Protein AF-A0A964Q675-F1 (afdb_monomer)

pLDDT: mean 93.09, std 6.03, range [57.66, 97.75]

Structure (mmCIF, N/CA/C/O backbone):
data_AF-A0A964Q675-F1
#
_entry.id   AF-A0A964Q675-F1
#
loop_
_atom_site.group_PDB
_atom_site.id
_atom_site.type_symbol
_atom_site.label_atom_id
_atom_site.label_alt_id
_atom_site.label_comp_id
_atom_site.label_asym_id
_atom_site.label_entity_id
_atom_site.label_seq_id
_atom_site.pdbx_PDB_ins_code
_atom_site.Cartn_x
_atom_site.Cartn_y
_atom_site.Cartn_z
_atom_site.occupancy
_atom_site.B_iso_or_equiv
_atom_site.auth_seq_id
_atom_site.auth_comp_id
_atom_site.auth_asym_id
_atom_site.auth_atom_id
_atom_site.pdbx_PDB_model_num
ATOM 1 N N . MET A 1 1 ? 25.258 -16.363 -31.875 1.00 57.66 1 MET A N 1
ATOM 2 C CA . MET A 1 1 ? 25.407 -14.915 -31.607 1.00 57.66 1 MET A CA 1
ATOM 3 C C . MET A 1 1 ? 25.408 -14.718 -30.101 1.00 57.66 1 MET A C 1
ATOM 5 O O . MET A 1 1 ? 24.343 -14.729 -29.494 1.00 57.66 1 MET A O 1
ATOM 9 N N . ASP A 1 2 ? 26.585 -14.608 -29.489 1.00 83.56 2 ASP A N 1
ATOM 10 C CA . ASP A 1 2 ? 26.681 -14.409 -28.043 1.00 83.56 2 ASP A CA 1
ATOM 11 C C . ASP A 1 2 ? 26.375 -12.960 -27.669 1.00 83.56 2 ASP A C 1
ATOM 13 O O . ASP A 1 2 ? 27.016 -12.016 -28.128 1.00 83.56 2 ASP A O 1
ATOM 17 N N . ILE A 1 3 ? 25.376 -12.776 -26.807 1.00 87.69 3 ILE A N 1
ATOM 18 C CA . ILE A 1 3 ? 25.008 -11.455 -26.298 1.00 87.69 3 ILE A CA 1
ATOM 19 C C . ILE A 1 3 ? 26.109 -10.979 -25.346 1.00 87.69 3 ILE A C 1
ATOM 21 O O . ILE A 1 3 ? 26.378 -11.601 -24.315 1.00 87.69 3 ILE A O 1
ATOM 25 N N . SER A 1 4 ? 26.720 -9.834 -25.652 1.00 96.06 4 SER A N 1
ATOM 26 C CA . SER A 1 4 ? 27.758 -9.245 -24.799 1.00 96.06 4 SER A CA 1
ATOM 27 C C . SER A 1 4 ? 27.223 -8.873 -23.405 1.00 96.06 4 SER A C 1
ATOM 29 O O . SER A 1 4 ? 26.048 -8.536 -23.225 1.00 96.06 4 SER A O 1
ATOM 31 N N . ARG A 1 5 ? 28.098 -8.850 -22.387 1.00 94.00 5 ARG A N 1
ATOM 32 C CA . ARG A 1 5 ? 27.733 -8.428 -21.014 1.00 94.00 5 ARG A CA 1
ATOM 33 C C . ARG A 1 5 ? 27.073 -7.043 -20.985 1.00 94.00 5 ARG A C 1
ATOM 35 O O . ARG A 1 5 ? 26.102 -6.839 -20.256 1.00 94.00 5 ARG A O 1
ATOM 42 N N . LYS A 1 6 ? 27.570 -6.107 -21.803 1.00 95.06 6 LYS A N 1
ATOM 43 C CA . LYS A 1 6 ? 27.016 -4.751 -21.936 1.00 95.06 6 LYS A CA 1
ATOM 44 C C . LYS A 1 6 ? 25.569 -4.796 -22.428 1.00 95.06 6 LYS A C 1
ATOM 46 O O . LYS A 1 6 ? 24.701 -4.172 -21.824 1.00 95.06 6 LYS A O 1
ATOM 51 N N . GLN A 1 7 ? 25.306 -5.579 -23.469 1.00 96.06 7 GLN A N 1
ATOM 52 C CA . GLN A 1 7 ? 23.975 -5.715 -24.053 1.00 96.06 7 GLN A CA 1
ATOM 53 C C . GLN A 1 7 ? 22.983 -6.368 -23.081 1.00 96.06 7 GLN A C 1
ATOM 55 O O . GLN A 1 7 ? 21.871 -5.863 -22.937 1.00 96.06 7 GLN A O 1
ATOM 60 N N . ARG A 1 8 ? 23.402 -7.388 -22.314 1.00 95.62 8 ARG A N 1
ATOM 61 C CA . ARG A 1 8 ? 22.566 -7.975 -21.245 1.00 95.62 8 ARG A CA 1
ATOM 62 C C . ARG A 1 8 ? 22.127 -6.929 -20.215 1.00 95.62 8 ARG A C 1
ATOM 64 O O . ARG A 1 8 ? 20.952 -6.863 -19.865 1.00 95.62 8 ARG A O 1
ATOM 71 N N . LYS A 1 9 ? 23.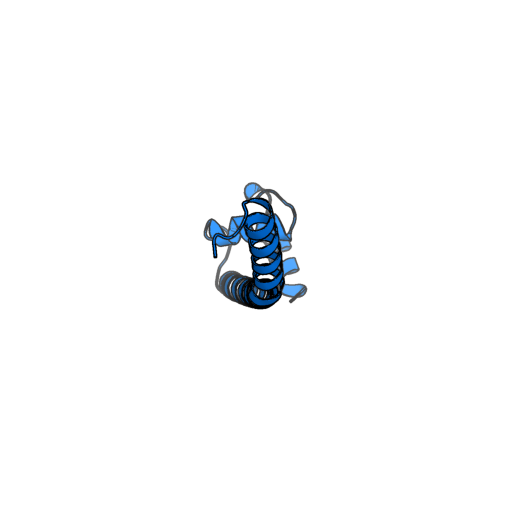051 -6.071 -19.763 1.00 96.12 9 LYS A N 1
ATOM 72 C CA . LYS A 1 9 ? 22.744 -4.999 -18.797 1.00 96.12 9 LYS A CA 1
ATOM 73 C C . LYS A 1 9 ? 21.766 -3.968 -19.372 1.00 96.12 9 LYS A C 1
ATOM 75 O O . LYS A 1 9 ? 20.909 -3.472 -18.644 1.00 96.12 9 LYS A O 1
ATOM 80 N N . THR A 1 10 ? 21.874 -3.652 -20.662 1.00 97.19 10 THR A N 1
ATOM 81 C CA . THR A 1 10 ? 20.929 -2.758 -21.348 1.00 97.19 10 THR A CA 1
ATOM 82 C C . THR A 1 10 ? 19.527 -3.361 -21.409 1.00 97.19 10 THR A C 1
ATOM 84 O O . THR A 1 10 ? 18.572 -2.691 -21.018 1.00 97.19 10 THR A O 1
ATOM 87 N N . LEU A 1 11 ? 19.403 -4.627 -21.822 1.00 96.56 11 LEU A N 1
ATOM 88 C CA . LEU A 1 11 ? 18.117 -5.330 -21.882 1.00 96.56 11 LEU A CA 1
ATOM 89 C C . LEU A 1 11 ? 17.453 -5.401 -20.501 1.00 96.56 11 LEU A C 1
ATOM 91 O O . LEU A 1 11 ? 16.313 -4.976 -20.349 1.00 96.56 11 LEU A O 1
ATOM 95 N N . GLN A 1 12 ? 18.210 -5.767 -19.462 1.00 96.81 12 GLN A N 1
ATOM 96 C CA . GLN A 1 12 ? 17.699 -5.795 -18.088 1.00 96.81 12 GLN A CA 1
ATOM 97 C C . GLN A 1 12 ? 17.116 -4.439 -17.648 1.00 96.81 12 GLN A C 1
ATOM 99 O O . GLN A 1 12 ? 16.068 -4.386 -17.003 1.00 96.81 12 GLN A O 1
ATOM 104 N N . LYS A 1 13 ? 17.771 -3.319 -17.983 1.00 97.06 13 LYS A N 1
ATOM 105 C CA . LYS A 1 13 ? 17.258 -1.979 -17.650 1.00 97.06 13 LYS A CA 1
ATOM 106 C C . LYS A 1 13 ? 15.952 -1.666 -18.384 1.00 97.06 13 LYS A C 1
ATOM 108 O O . LYS A 1 13 ? 15.053 -1.072 -17.781 1.00 97.06 13 LYS A O 1
ATOM 113 N N . LEU A 1 14 ? 15.847 -2.056 -19.655 1.00 97.75 14 LEU A N 1
ATOM 114 C CA . LEU A 1 14 ? 14.630 -1.888 -20.452 1.00 97.75 14 LEU A CA 1
ATOM 115 C C . LEU A 1 14 ? 13.473 -2.704 -19.865 1.00 97.75 14 LEU A C 1
ATOM 117 O O . LEU A 1 14 ? 12.401 -2.139 -19.636 1.00 97.75 14 LEU A O 1
ATOM 121 N N . ASP A 1 15 ? 13.721 -3.962 -19.507 1.00 97.50 15 ASP A N 1
ATOM 122 C CA . ASP A 1 15 ? 12.724 -4.847 -18.897 1.00 97.50 15 ASP A CA 1
ATOM 123 C C . ASP A 1 15 ? 12.245 -4.316 -17.546 1.00 97.50 15 ASP A C 1
ATOM 125 O O . ASP A 1 15 ? 11.045 -4.261 -17.267 1.00 97.50 15 ASP A O 1
ATOM 129 N N . GLN A 1 16 ? 13.166 -3.840 -16.703 1.00 97.19 16 GLN A N 1
ATOM 130 C CA . GLN A 1 16 ? 12.792 -3.221 -15.434 1.00 97.19 16 GLN A CA 1
ATOM 131 C C . GLN A 1 16 ? 11.931 -1.968 -15.642 1.00 97.19 16 GLN A C 1
ATOM 133 O O . GLN A 1 16 ? 10.991 -1.736 -14.878 1.00 97.19 16 GLN A O 1
ATOM 138 N N . ARG A 1 17 ? 12.230 -1.142 -16.654 1.00 97.25 17 ARG A N 1
ATOM 139 C CA . ARG A 1 17 ? 11.424 0.045 -16.983 1.00 97.25 17 ARG A CA 1
ATOM 140 C C . ARG A 1 17 ? 10.015 -0.355 -17.419 1.00 97.25 17 ARG A C 1
ATOM 142 O O . ARG A 1 17 ? 9.050 0.190 -16.880 1.00 97.25 17 ARG A O 1
ATOM 149 N N . LEU A 1 18 ? 9.902 -1.332 -18.317 1.00 96.94 18 LEU A N 1
ATOM 150 C CA . LEU A 1 18 ? 8.620 -1.862 -18.779 1.00 96.94 18 LEU A CA 1
ATOM 151 C C . LEU A 1 18 ? 7.806 -2.432 -17.606 1.00 96.94 18 LEU A C 1
ATOM 153 O O . LEU A 1 18 ? 6.640 -2.083 -17.416 1.00 96.94 18 LEU A O 1
ATOM 157 N N . SER A 1 19 ? 8.446 -3.232 -16.750 1.00 97.19 19 SER A N 1
ATOM 158 C CA . SER A 1 19 ? 7.821 -3.807 -15.556 1.00 97.19 19 SER A CA 1
ATOM 159 C C . SER A 1 19 ? 7.290 -2.730 -14.609 1.00 97.19 19 SER A C 1
ATOM 161 O O . SER A 1 19 ? 6.152 -2.832 -14.147 1.00 97.19 19 SER A O 1
ATOM 163 N N . ARG A 1 20 ? 8.055 -1.658 -14.348 1.00 95.19 20 ARG A N 1
ATOM 164 C CA . ARG A 1 20 ? 7.593 -0.531 -13.515 1.00 95.19 20 ARG A CA 1
ATOM 165 C C . ARG A 1 20 ? 6.363 0.155 -14.119 1.00 95.19 20 ARG A C 1
ATOM 167 O O . ARG A 1 20 ? 5.415 0.416 -13.378 1.00 95.19 20 ARG A O 1
ATOM 174 N N . GLN A 1 21 ? 6.342 0.389 -15.433 1.00 95.69 21 GLN A N 1
ATOM 175 C CA . GLN A 1 21 ? 5.208 1.022 -16.122 1.00 95.69 21 GLN A CA 1
ATOM 176 C C . GLN A 1 21 ? 3.933 0.168 -16.062 1.00 95.69 21 GLN A C 1
ATOM 178 O O . GLN A 1 21 ? 2.862 0.670 -15.711 1.00 95.69 21 GLN A O 1
ATOM 183 N N . VAL A 1 22 ? 4.044 -1.128 -16.359 1.00 95.50 22 VAL A N 1
ATOM 184 C CA . VAL A 1 22 ? 2.891 -2.041 -16.397 1.00 95.50 22 VAL A CA 1
ATOM 185 C C . VAL A 1 22 ? 2.397 -2.360 -14.984 1.00 95.50 22 VAL A C 1
ATOM 187 O O . VAL A 1 22 ? 1.209 -2.220 -14.676 1.00 95.50 22 VAL A O 1
ATOM 190 N N . ASN A 1 23 ? 3.304 -2.763 -14.092 1.00 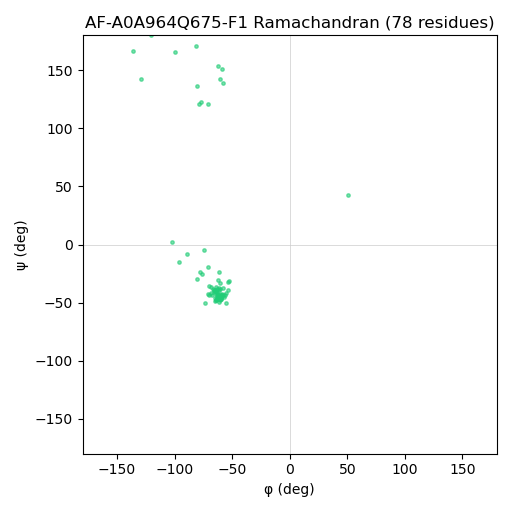97.06 23 ASN A N 1
ATOM 191 C CA . ASN A 1 23 ? 2.933 -3.214 -12.752 1.00 97.06 23 ASN A CA 1
ATOM 192 C C . ASN A 1 23 ? 2.610 -2.055 -11.809 1.00 97.06 23 ASN A C 1
ATOM 194 O O . ASN A 1 23 ? 1.848 -2.254 -10.864 1.00 97.06 23 ASN A O 1
ATOM 198 N N . GLY A 1 24 ? 3.126 -0.847 -12.058 1.00 96.25 24 GLY A N 1
ATOM 199 C CA . GLY A 1 24 ? 2.809 0.342 -11.264 1.00 96.25 24 GLY A CA 1
ATOM 200 C C . GLY A 1 24 ? 1.303 0.595 -11.193 1.00 96.25 24 GLY A C 1
ATOM 201 O O . GLY A 1 24 ? 0.743 0.671 -10.099 1.00 96.25 24 GLY A O 1
ATOM 202 N N . LYS A 1 25 ? 0.623 0.596 -12.347 1.00 95.00 25 LYS A N 1
ATOM 203 C CA . LYS A 1 25 ? -0.838 0.778 -12.435 1.00 95.00 25 LYS A CA 1
ATOM 204 C C . LYS A 1 25 ? -1.602 -0.307 -11.664 1.00 95.00 25 LYS A C 1
ATOM 206 O O . LYS A 1 25 ? -2.522 0.003 -10.909 1.00 95.00 25 LYS A O 1
ATOM 211 N N . LYS A 1 26 ? -1.192 -1.576 -11.800 1.00 96.19 26 LYS A N 1
ATOM 212 C CA . LYS A 1 26 ? -1.793 -2.711 -11.072 1.00 96.19 26 LYS A CA 1
ATOM 213 C C . LYS A 1 26 ? -1.611 -2.573 -9.554 1.00 96.19 26 LYS A C 1
ATOM 215 O O . LYS A 1 26 ? -2.565 -2.759 -8.803 1.00 96.19 26 LYS A O 1
ATOM 220 N N . LYS A 1 27 ? -0.413 -2.182 -9.103 1.00 95.56 27 LYS A N 1
ATOM 221 C CA . LYS A 1 27 ? -0.099 -1.954 -7.683 1.00 95.56 27 LYS A CA 1
ATOM 222 C C . LYS A 1 27 ? -0.910 -0.801 -7.093 1.00 95.56 27 LYS A C 1
ATOM 224 O O . LYS A 1 27 ? -1.391 -0.933 -5.974 1.00 95.56 27 LYS A O 1
ATOM 229 N N . ILE A 1 28 ? -1.091 0.297 -7.830 1.00 96.31 28 ILE A N 1
ATOM 230 C CA . ILE A 1 28 ? -1.927 1.429 -7.394 1.00 96.31 28 ILE A CA 1
ATOM 231 C C . ILE A 1 28 ? -3.377 0.974 -7.192 1.00 96.31 28 ILE A C 1
ATOM 233 O O . ILE A 1 28 ? -3.925 1.180 -6.111 1.00 96.31 28 ILE A O 1
ATOM 237 N N . LYS A 1 29 ? -3.962 0.273 -8.176 1.00 96.44 29 LYS A N 1
ATOM 238 C CA . LYS A 1 29 ? -5.319 -0.290 -8.055 1.00 96.44 29 LYS A CA 1
ATOM 239 C C . LYS A 1 29 ? -5.446 -1.215 -6.844 1.00 96.44 29 LYS A C 1
ATOM 241 O O . LYS A 1 29 ? -6.406 -1.116 -6.089 1.00 96.44 29 LYS A O 1
ATOM 246 N N . GLU A 1 30 ? -4.461 -2.081 -6.613 1.00 97.06 30 GLU A N 1
ATOM 247 C CA . GLU A 1 30 ? -4.480 -2.979 -5.456 1.00 97.06 30 GLU A CA 1
ATOM 248 C C . GLU A 1 30 ? -4.368 -2.241 -4.116 1.00 97.06 30 GLU A C 1
ATOM 250 O O . GLU A 1 30 ? -5.036 -2.616 -3.153 1.00 97.06 30 GLU A O 1
ATOM 255 N N . ARG A 1 31 ? -3.561 -1.177 -4.033 1.00 95.06 31 ARG A N 1
ATOM 256 C CA . ARG A 1 31 ? -3.502 -0.328 -2.832 1.00 95.06 31 ARG A CA 1
ATOM 257 C C . ARG A 1 31 ? -4.846 0.332 -2.546 1.00 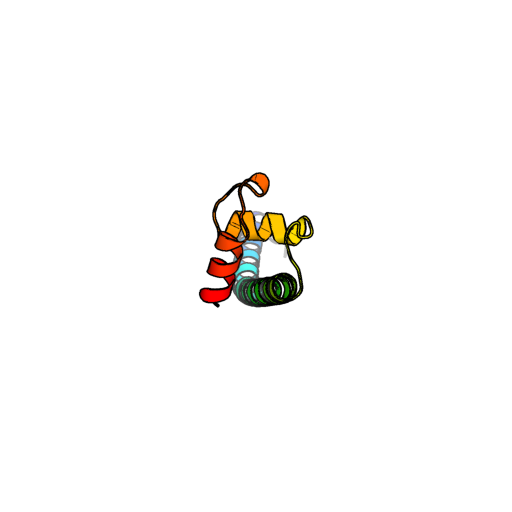95.06 31 ARG A C 1
ATOM 259 O O . ARG A 1 31 ? -5.304 0.235 -1.415 1.00 95.06 31 ARG A O 1
ATOM 266 N N . ALA A 1 32 ? -5.513 0.879 -3.562 1.00 95.31 32 ALA A N 1
ATOM 267 C CA . ALA A 1 32 ? -6.851 1.448 -3.407 1.00 95.31 32 ALA A CA 1
ATOM 268 C C . ALA A 1 32 ? -7.876 0.400 -2.927 1.00 95.31 32 ALA A C 1
ATOM 270 O O . ALA A 1 32 ? -8.628 0.646 -1.985 1.00 95.31 32 ALA A O 1
ATOM 271 N N . ARG A 1 33 ? -7.858 -0.815 -3.501 1.00 96.12 33 ARG A N 1
ATOM 272 C CA . ARG A 1 33 ? -8.721 -1.923 -3.044 1.00 96.12 33 ARG A CA 1
ATOM 273 C C . ARG A 1 33 ? -8.454 -2.309 -1.590 1.00 96.12 33 ARG A C 1
ATOM 275 O O . ARG A 1 33 ? -9.396 -2.555 -0.841 1.00 96.12 33 ARG A O 1
ATOM 282 N N . ARG A 1 34 ? -7.186 -2.379 -1.177 1.00 95.12 34 ARG A N 1
ATOM 283 C CA . ARG A 1 34 ? -6.810 -2.650 0.220 1.00 95.12 34 ARG A CA 1
ATOM 284 C C . ARG A 1 34 ? -7.299 -1.547 1.154 1.00 95.12 34 ARG A C 1
ATOM 286 O O . ARG A 1 34 ? -7.927 -1.870 2.154 1.00 95.12 34 ARG A O 1
ATOM 293 N N . ASP A 1 35 ? -7.087 -0.284 0.795 1.00 94.50 35 ASP A N 1
ATOM 294 C CA . ASP A 1 35 ? -7.567 0.862 1.573 1.00 94.50 35 ASP A CA 1
ATOM 295 C C . ASP A 1 35 ? -9.092 0.822 1.750 1.00 94.50 35 ASP A C 1
ATOM 297 O O . ASP A 1 35 ? -9.600 1.163 2.814 1.00 94.50 35 ASP A O 1
ATOM 301 N N . ASN A 1 36 ? -9.844 0.389 0.737 1.00 94.69 36 ASN A N 1
ATOM 302 C CA . ASN A 1 36 ? -11.298 0.248 0.848 1.00 94.69 36 ASN A CA 1
ATOM 303 C C . ASN A 1 36 ? -11.700 -0.917 1.758 1.00 94.69 36 ASN A C 1
ATOM 305 O O . ASN A 1 36 ? -12.575 -0.748 2.604 1.00 94.69 36 ASN A O 1
ATOM 309 N N . ARG A 1 37 ? -11.026 -2.071 1.655 1.00 95.06 37 ARG A N 1
ATOM 310 C CA . ARG A 1 37 ? -11.259 -3.210 2.562 1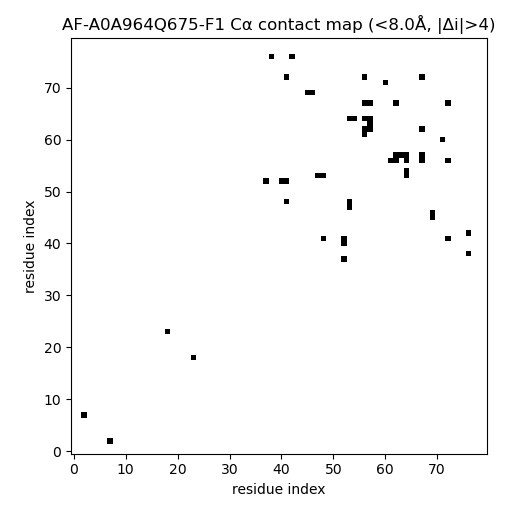.00 95.06 37 ARG A CA 1
ATOM 311 C C . ARG A 1 37 ? -11.024 -2.838 4.027 1.00 95.06 37 ARG A C 1
ATOM 313 O O . ARG A 1 37 ? -11.820 -3.217 4.880 1.00 95.06 37 ARG A O 1
ATOM 320 N N . LEU A 1 38 ? -9.961 -2.087 4.312 1.00 94.81 38 LEU A N 1
ATOM 321 C CA . LEU A 1 38 ? -9.630 -1.681 5.680 1.00 94.81 38 LEU A CA 1
ATOM 322 C C . LEU A 1 38 ? -10.623 -0.654 6.234 1.00 94.81 38 LEU A C 1
ATOM 324 O O . LEU A 1 38 ? -11.011 -0.757 7.391 1.00 94.81 38 LEU A O 1
ATOM 328 N N . VAL A 1 39 ? -11.133 0.256 5.403 1.00 94.06 39 VAL A N 1
ATOM 329 C CA . VAL A 1 39 ? -12.213 1.173 5.811 1.00 94.06 39 VAL A CA 1
ATOM 330 C C . VAL A 1 39 ? -13.511 0.439 6.117 1.00 94.06 39 VAL A C 1
ATOM 332 O O . VAL A 1 39 ? -14.185 0.770 7.087 1.00 94.06 39 VAL A O 1
ATOM 335 N N . VAL A 1 40 ? -13.858 -0.592 5.343 1.00 93.94 40 VAL A N 1
ATOM 336 C CA . VAL A 1 40 ? -15.012 -1.444 5.670 1.00 93.94 40 VAL A CA 1
ATOM 337 C C . VAL A 1 40 ? -14.814 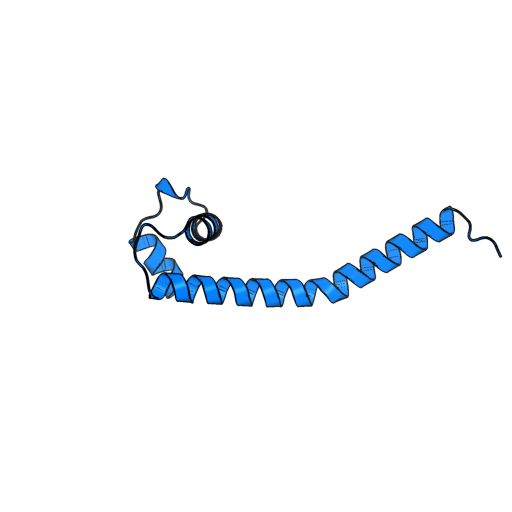-2.138 7.021 1.00 93.94 40 VAL A C 1
ATOM 339 O O . VAL A 1 40 ? -15.771 -2.258 7.780 1.00 93.94 40 VAL A O 1
ATOM 342 N N . ALA A 1 41 ? -13.589 -2.564 7.345 1.00 93.06 41 ALA A N 1
ATOM 343 C CA . ALA A 1 41 ? -13.280 -3.133 8.655 1.00 93.06 41 ALA A CA 1
ATOM 344 C C . ALA A 1 41 ? -13.417 -2.098 9.787 1.00 93.06 41 ALA A C 1
ATOM 346 O O . ALA A 1 41 ? -13.969 -2.436 10.830 1.00 93.06 41 ALA A O 1
ATOM 347 N N . LEU A 1 42 ? -13.001 -0.842 9.566 1.00 92.50 42 LEU A N 1
ATOM 348 C CA . LEU A 1 42 ? -13.211 0.246 10.532 1.00 92.50 42 LEU A CA 1
ATOM 349 C C . LEU A 1 42 ? -14.695 0.474 10.821 1.00 92.50 42 LEU A C 1
ATOM 351 O O . LEU A 1 42 ? -15.083 0.539 11.978 1.00 92.50 42 LEU A O 1
ATOM 355 N N . LYS A 1 43 ? -15.536 0.543 9.781 1.00 91.25 43 LYS A N 1
ATOM 356 C CA . LYS A 1 43 ? -16.982 0.791 9.938 1.00 91.25 43 LYS A CA 1
ATOM 357 C C . LYS A 1 43 ? -17.706 -0.296 10.743 1.00 91.25 43 LYS A C 1
ATOM 359 O O . LYS A 1 43 ? -18.775 -0.036 11.277 1.00 91.25 43 LYS A O 1
ATOM 364 N N . LYS A 1 44 ? -17.157 -1.513 10.793 1.00 90.44 44 LYS A N 1
ATOM 365 C CA . LYS A 1 44 ? -17.761 -2.670 11.476 1.00 90.44 44 LYS A CA 1
ATOM 366 C C . LYS A 1 44 ? -17.234 -2.897 12.891 1.00 90.44 44 LYS A C 1
ATOM 368 O O . LYS A 1 44 ? -17.808 -3.709 13.608 1.00 90.44 44 LYS A O 1
ATOM 373 N N . GLY A 1 45 ? -16.119 -2.272 13.255 1.00 88.75 45 GLY A N 1
ATOM 374 C CA . GLY A 1 45 ? -15.408 -2.552 14.497 1.00 88.75 45 GLY A CA 1
ATOM 375 C C . GLY A 1 45 ? -15.282 -1.330 15.394 1.00 88.75 45 GLY A C 1
ATOM 376 O O . GLY A 1 45 ? -15.722 -0.233 15.064 1.00 88.75 45 GLY A O 1
ATOM 377 N N . GLN A 1 46 ? -14.641 -1.543 16.536 1.00 89.19 46 GLN A N 1
ATOM 378 C CA . GLN A 1 46 ? -14.233 -0.503 17.472 1.00 89.19 46 GLN A CA 1
ATOM 379 C C . GLN A 1 46 ? -12.801 -0.793 17.932 1.00 89.19 46 GLN A C 1
ATOM 381 O O . GLN A 1 46 ? -12.270 -1.880 17.688 1.00 89.19 46 GLN A O 1
ATOM 386 N N . LEU A 1 47 ? -12.157 0.182 18.572 1.00 87.06 47 LEU A N 1
ATOM 387 C CA . LEU A 1 47 ? -10.848 -0.035 19.182 1.00 87.06 47 LEU A CA 1
ATOM 388 C C . LEU A 1 47 ? -10.919 -1.134 20.267 1.00 87.06 47 LEU A C 1
ATOM 390 O O . LEU A 1 47 ? -11.885 -1.161 21.027 1.00 87.06 47 LEU A O 1
ATOM 394 N N . PRO A 1 48 ? -9.886 -1.988 20.401 1.00 90.38 48 PRO A N 1
ATOM 395 C CA . PRO A 1 48 ? -8.707 -2.098 19.541 1.00 90.38 48 PRO A CA 1
ATOM 396 C C . PRO A 1 48 ? -8.983 -2.908 18.261 1.00 90.38 48 PRO A C 1
ATOM 398 O O . PRO A 1 48 ? -9.564 -3.990 18.299 1.00 90.38 48 PRO A O 1
ATOM 401 N N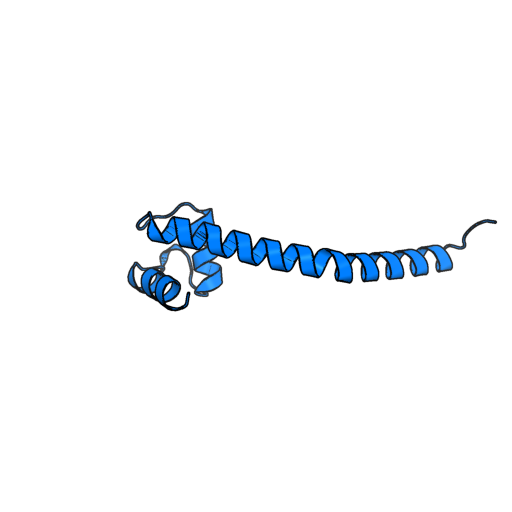 . TYR A 1 49 ? -8.491 -2.424 17.118 1.00 93.25 49 TYR A N 1
ATOM 402 C CA . TYR A 1 49 ? -8.563 -3.176 15.862 1.00 93.25 49 TYR A CA 1
ATOM 403 C C . TYR A 1 49 ? -7.447 -4.220 15.748 1.00 93.25 49 TYR A C 1
ATOM 405 O O . TYR A 1 49 ? -6.469 -4.220 16.498 1.00 93.25 49 TYR A O 1
ATOM 413 N N . THR A 1 50 ? -7.548 -5.080 14.731 1.00 94.25 50 THR A N 1
ATOM 414 C CA . THR A 1 50 ? -6.472 -6.015 14.389 1.00 94.25 50 THR A CA 1
ATOM 415 C C . THR A 1 50 ? -5.164 -5.271 14.072 1.00 94.25 50 THR A C 1
ATOM 417 O O . THR A 1 50 ? -5.198 -4.151 13.547 1.00 94.25 50 THR A O 1
ATOM 420 N N . PRO A 1 51 ? -3.988 -5.886 14.311 1.00 94.81 51 PRO A N 1
ATOM 421 C CA . PRO A 1 51 ? -2.692 -5.236 14.090 1.00 94.81 51 PRO A CA 1
ATOM 422 C C . PRO A 1 51 ? -2.501 -4.663 12.679 1.00 94.81 51 PRO A C 1
ATOM 424 O O . PRO A 1 51 ? -1.862 -3.627 12.514 1.00 94.81 51 PRO A O 1
ATOM 427 N N . ILE A 1 52 ? -3.098 -5.297 11.664 1.00 94.94 52 ILE A N 1
ATOM 428 C CA . ILE A 1 52 ? -3.056 -4.834 10.269 1.00 94.94 52 ILE A CA 1
ATOM 429 C C . ILE A 1 52 ? -3.773 -3.487 10.119 1.00 94.94 52 ILE A C 1
ATOM 431 O O . ILE A 1 52 ? -3.241 -2.571 9.493 1.00 94.94 52 ILE A O 1
ATOM 435 N N . VAL A 1 53 ? -4.968 -3.357 10.700 1.00 95.31 53 VAL A N 1
ATOM 436 C CA . VAL A 1 53 ? -5.752 -2.115 10.663 1.00 95.31 53 VAL A CA 1
ATOM 437 C C . VAL A 1 53 ? -5.056 -1.034 11.484 1.00 95.31 53 VAL A C 1
ATOM 439 O O . VAL A 1 53 ? -4.937 0.091 11.011 1.00 95.31 53 VAL A O 1
ATOM 442 N N . MET A 1 54 ? -4.523 -1.378 12.661 1.00 95.50 54 MET A N 1
ATOM 443 C CA . MET A 1 54 ? -3.789 -0.432 13.509 1.00 95.50 54 MET A CA 1
ATOM 444 C C . MET A 1 54 ? -2.509 0.085 12.838 1.00 95.50 54 MET A C 1
ATOM 446 O O . MET A 1 54 ? -2.253 1.285 12.855 1.00 95.50 54 MET A O 1
ATOM 450 N N . SER A 1 55 ? -1.719 -0.787 12.202 1.00 95.12 55 SER A N 1
ATOM 451 C CA . SER A 1 55 ? -0.524 -0.385 11.444 1.00 95.12 55 SER A CA 1
ATOM 452 C C . SER A 1 55 ? -0.880 0.516 10.257 1.00 95.12 55 SER A C 1
ATOM 454 O O . SER A 1 55 ? -0.209 1.516 10.005 1.00 95.12 55 SER A O 1
ATOM 456 N N . TRP A 1 56 ? -1.968 0.208 9.552 1.00 95.31 56 TRP A N 1
ATOM 457 C CA . TRP A 1 56 ? -2.445 1.039 8.452 1.00 95.31 56 TRP A CA 1
ATOM 458 C C . TRP A 1 56 ? -2.966 2.406 8.923 1.00 95.31 56 TRP A C 1
ATOM 460 O O . TRP A 1 56 ? -2.607 3.419 8.323 1.00 95.31 56 TRP A O 1
ATOM 470 N N . LEU A 1 57 ? -3.741 2.455 10.013 1.00 95.00 57 LEU A N 1
ATOM 471 C CA . LEU A 1 57 ? -4.179 3.705 10.645 1.00 95.00 57 LEU A CA 1
ATOM 472 C C . LEU A 1 57 ? -2.980 4.552 11.082 1.00 95.00 57 LEU A C 1
ATOM 474 O O . LEU A 1 57 ? -2.956 5.751 10.824 1.00 95.00 57 LEU A O 1
ATOM 478 N N . SER A 1 58 ? -1.963 3.922 11.675 1.00 95.75 58 SER A N 1
ATOM 479 C CA . SER A 1 58 ? -0.730 4.594 12.085 1.00 95.75 58 SER A CA 1
ATOM 480 C C . SER A 1 58 ? -0.029 5.274 10.908 1.00 95.75 58 SER A C 1
ATOM 482 O O . SER A 1 58 ? 0.350 6.440 11.007 1.00 95.75 58 SER A O 1
ATOM 484 N N . HIS A 1 59 ? 0.060 4.594 9.761 1.00 94.56 59 HIS A N 1
ATOM 485 C CA . HIS A 1 59 ? 0.605 5.184 8.538 1.00 94.56 59 HIS A CA 1
ATOM 486 C C . HIS A 1 59 ? -0.275 6.290 7.942 1.00 94.56 59 HIS A C 1
ATOM 488 O O . HIS A 1 59 ? 0.268 7.250 7.402 1.00 94.56 59 HIS A O 1
ATOM 494 N N . LYS A 1 60 ? -1.608 6.174 8.010 1.00 93.06 60 LYS A N 1
ATOM 495 C CA . LYS A 1 60 ? -2.536 7.190 7.480 1.00 93.06 60 LYS A CA 1
ATOM 496 C C . LYS A 1 60 ? -2.532 8.472 8.306 1.00 93.06 60 LYS A C 1
ATOM 498 O O . LYS A 1 60 ? -2.511 9.554 7.737 1.00 93.06 60 LYS A O 1
ATOM 503 N N . LEU A 1 61 ? -2.533 8.333 9.627 1.00 93.75 61 LEU A N 1
ATOM 504 C CA . LEU A 1 61 ? -2.597 9.445 10.575 1.00 93.75 61 LEU A CA 1
ATOM 505 C C . LEU A 1 61 ? -1.215 9.983 10.958 1.00 93.75 61 LEU A C 1
ATOM 507 O O . LEU A 1 61 ? -1.130 10.992 11.650 1.00 93.75 61 LEU A O 1
ATOM 511 N N . ASN A 1 62 ? -0.144 9.296 10.548 1.00 94.75 62 ASN A N 1
ATOM 512 C CA . ASN A 1 62 ? 1.226 9.557 10.984 1.00 94.75 62 ASN A CA 1
ATOM 513 C C . ASN A 1 62 ? 1.352 9.626 12.523 1.00 94.75 62 ASN A C 1
ATOM 515 O O . ASN A 1 62 ? 2.017 10.500 13.076 1.00 94.75 62 ASN A O 1
ATOM 519 N N . LYS A 1 63 ? 0.675 8.703 13.219 1.00 94.25 63 LYS A N 1
ATOM 520 C CA . LYS A 1 63 ? 0.633 8.609 14.689 1.00 94.25 63 LYS A CA 1
ATOM 521 C C . LYS A 1 63 ? 0.972 7.188 15.145 1.00 94.25 63 LYS A C 1
ATOM 523 O O . LYS A 1 63 ? 0.532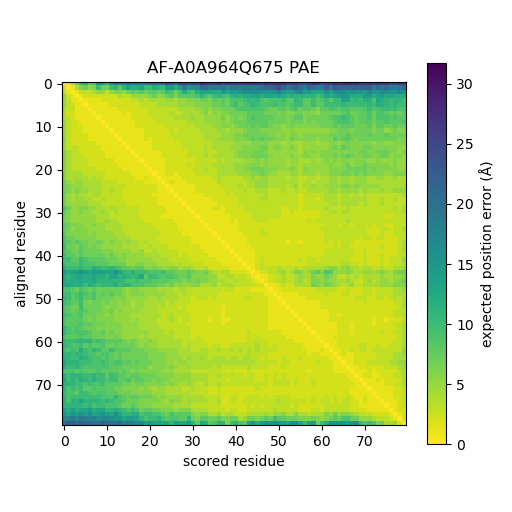 6.239 14.496 1.00 94.25 63 LYS A O 1
ATOM 528 N N . PRO A 1 64 ? 1.704 6.982 16.254 1.00 95.75 64 PRO A N 1
ATOM 529 C CA . PRO A 1 64 ? 1.919 5.649 16.817 1.00 95.75 64 PRO A CA 1
ATOM 530 C C . PRO A 1 64 ? 0.594 4.958 17.164 1.00 95.75 64 PRO A C 1
ATOM 532 O O . PRO A 1 64 ? -0.276 5.578 17.769 1.00 95.75 64 PRO A O 1
ATOM 535 N N . SER A 1 65 ? 0.464 3.656 16.881 1.00 93.19 65 SER A N 1
ATOM 536 C CA . SER A 1 65 ? -0.778 2.891 17.113 1.00 93.19 65 SER A CA 1
ATOM 537 C C . SER A 1 65 ? -1.343 3.006 18.534 1.00 93.19 65 SER A C 1
ATOM 539 O O . SER A 1 65 ? -2.553 2.964 18.714 1.00 93.19 65 SER A O 1
ATOM 541 N N . LYS A 1 66 ? -0.479 3.173 19.544 1.00 91.75 66 LYS A N 1
ATOM 542 C CA . LYS A 1 66 ? -0.876 3.315 20.956 1.00 91.75 66 LYS A CA 1
ATOM 543 C C . LYS A 1 66 ? -1.562 4.652 21.277 1.00 91.75 66 LYS A C 1
ATOM 545 O O . LYS A 1 66 ? -2.206 4.753 22.310 1.00 91.75 66 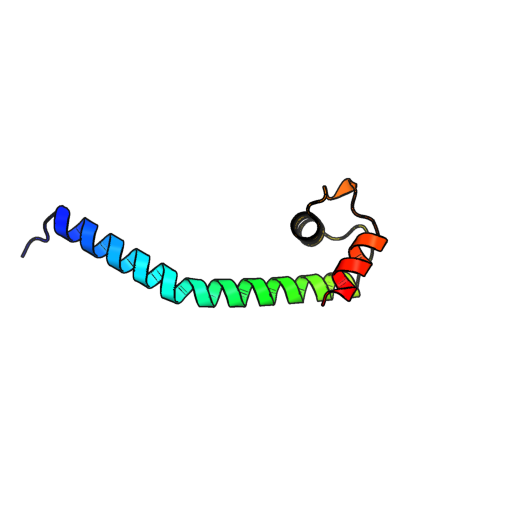LYS A O 1
ATOM 550 N N . GLN A 1 67 ? -1.388 5.667 20.431 1.00 94.75 67 GLN A N 1
ATOM 551 C CA . GLN A 1 67 ? -1.926 7.022 20.615 1.00 94.75 67 GLN A CA 1
ATOM 552 C C . GLN A 1 67 ? -3.171 7.285 19.753 1.00 94.75 67 GLN A C 1
ATOM 554 O O . GLN A 1 67 ? -3.684 8.399 19.751 1.00 94.75 67 GLN A O 1
ATOM 559 N N . ILE A 1 68 ? -3.639 6.289 18.995 1.00 94.94 68 ILE A N 1
ATOM 560 C CA . ILE A 1 68 ? -4.795 6.433 18.107 1.00 94.94 68 ILE A CA 1
ATOM 561 C C . ILE A 1 68 ? -6.072 6.359 18.939 1.00 94.94 68 ILE A C 1
ATOM 563 O O . ILE A 1 68 ? -6.336 5.358 19.606 1.00 94.94 68 ILE A O 1
ATOM 567 N N . THR A 1 69 ? -6.868 7.420 18.870 1.00 94.44 69 THR A N 1
ATOM 568 C CA . THR A 1 69 ? -8.148 7.532 19.571 1.00 94.44 69 THR A CA 1
ATOM 569 C C . THR A 1 69 ? -9.319 7.222 18.641 1.00 94.44 69 THR A C 1
ATOM 571 O O . THR A 1 69 ? -9.187 7.221 17.416 1.00 94.44 69 THR A O 1
ATOM 574 N N . GLN A 1 70 ? -10.506 7.003 19.213 1.00 92.25 70 GLN A N 1
ATOM 575 C CA . GLN A 1 70 ? -11.717 6.825 18.410 1.00 92.25 70 GLN A CA 1
ATOM 576 C C . GLN A 1 70 ? -12.043 8.082 17.580 1.00 92.25 70 GLN A C 1
ATOM 578 O O . GLN A 1 70 ? -12.562 7.959 16.474 1.00 92.25 70 GLN A O 1
ATOM 583 N N . ALA A 1 71 ? -11.686 9.279 18.066 1.00 92.56 71 ALA A N 1
ATOM 584 C CA . ALA A 1 71 ? -11.859 10.530 17.328 1.00 92.56 71 ALA A CA 1
ATOM 585 C C . ALA A 1 71 ? -11.013 10.567 16.044 1.00 92.56 71 ALA A C 1
ATOM 587 O O . ALA A 1 71 ? -11.509 10.969 14.992 1.00 92.56 71 ALA A O 1
ATOM 588 N N . ASP A 1 72 ? -9.774 10.069 16.101 1.00 92.44 72 ASP A N 1
ATOM 589 C CA . ASP A 1 72 ? -8.915 9.964 14.917 1.00 92.44 72 ASP A CA 1
ATOM 590 C C . ASP A 1 72 ? -9.510 9.012 13.867 1.00 92.44 72 ASP A C 1
ATOM 592 O O . ASP A 1 72 ? -9.444 9.270 12.666 1.00 92.44 72 ASP A O 1
ATOM 596 N N . VAL A 1 73 ? -10.126 7.911 14.308 1.00 92.25 73 VAL A N 1
ATOM 597 C CA . VAL A 1 73 ? -10.784 6.950 13.409 1.00 92.25 73 VAL A CA 1
ATOM 598 C C . VAL A 1 73 ? -11.981 7.590 12.708 1.00 92.25 73 VAL A C 1
ATOM 600 O O . VAL A 1 73 ? -12.162 7.394 11.505 1.00 92.25 73 VAL A O 1
ATOM 603 N N . SER A 1 74 ? -12.777 8.379 13.432 1.00 91.31 74 SER A N 1
ATOM 604 C CA . SER A 1 74 ? -13.899 9.124 12.854 1.00 91.31 74 SER A CA 1
ATOM 605 C C . SER A 1 74 ? -13.438 10.117 11.787 1.00 91.31 74 SER A C 1
ATOM 607 O O . SER A 1 74 ? -14.080 10.222 10.744 1.00 91.31 74 SER A O 1
ATOM 609 N N . LEU A 1 75 ? -12.297 10.782 11.997 1.00 90.12 75 LEU A N 1
ATOM 610 C CA . LEU A 1 75 ? -11.703 11.675 11.000 1.00 90.12 75 LEU A CA 1
ATOM 611 C C . LEU A 1 75 ? -11.360 10.917 9.706 1.00 90.12 75 LEU A C 1
ATOM 613 O O . LEU A 1 75 ? -11.791 11.319 8.626 1.00 90.12 75 LEU A O 1
ATOM 617 N N . VAL A 1 76 ? -10.720 9.747 9.813 1.00 89.94 76 VAL A N 1
ATOM 618 C CA . VAL A 1 76 ? -10.420 8.881 8.652 1.00 89.94 76 VAL A CA 1
ATOM 619 C C . VAL A 1 76 ? -11.688 8.416 7.922 1.00 89.94 76 VAL A C 1
ATOM 621 O O . VAL A 1 76 ? -11.665 8.222 6.706 1.00 89.94 76 VAL A O 1
ATOM 624 N N . LEU A 1 77 ? -12.793 8.210 8.644 1.00 89.06 77 LEU A N 1
ATOM 625 C CA . LEU A 1 77 ? -14.080 7.845 8.049 1.00 89.06 77 LEU A CA 1
ATOM 626 C C . LEU A 1 77 ? -14.795 9.027 7.382 1.00 89.06 77 LEU A C 1
ATOM 628 O O . LEU A 1 77 ? -15.596 8.781 6.488 1.00 89.06 77 LEU A O 1
ATOM 632 N N . SER A 1 78 ? -14.520 10.267 7.798 1.00 87.25 78 SER A N 1
ATOM 633 C CA . SER A 1 78 ? -15.100 11.476 7.192 1.00 87.25 78 SER A CA 1
ATOM 634 C C . SER A 1 78 ? -14.411 11.916 5.898 1.00 87.25 78 SER A C 1
ATOM 636 O O . SER A 1 78 ? -15.059 12.477 5.023 1.00 87.25 78 SER A O 1
ATOM 638 N N . GLU A 1 79 ? -13.115 11.633 5.743 1.00 79.62 79 GLU A N 1
ATOM 639 C CA . GLU A 1 79 ? -12.336 11.988 4.544 1.00 79.62 79 GLU A CA 1
ATOM 640 C C . GLU A 1 79 ? -12.646 11.104 3.318 1.00 79.62 79 GLU A C 1
ATOM 642 O O . GLU A 1 79 ? -12.088 11.319 2.238 1.00 79.62 79 GLU A O 1
ATOM 647 N N . LYS A 1 80 ? -13.490 10.077 3.476 1.00 64.94 80 LYS A N 1
ATOM 648 C CA . LYS A 1 80 ? -13.723 9.013 2.493 1.00 64.94 80 LYS A CA 1
ATOM 649 C C . LYS A 1 80 ? -15.193 8.765 2.204 1.00 64.94 80 LYS A C 1
ATOM 651 O O . LYS A 1 80 ? -15.485 8.576 1.004 1.00 64.94 80 LYS A O 1
#

Foldseek 3Di:
DDQDPVNVVVVVVVVVVVCCVVVVVVVVVVVVVVLVVLLVVLVVDDPPDDPVNLVVLCVVVVHHSVPDDPVSSVVVNVVD

Radius of gyration: 20.46 Å; Cα contacts (8 Å, |Δi|>4): 27; chains: 1; bounding box: 46×27×53 Å

Sequence (80 aa):
MDISRKQRKTLQKLDQRLSRQVNGKKKIKERARRDNRLVVALKKGQLPYTPIVMSWLSHKLNKPSKQITQADVSLVLSEK

Secondary structure (DSSP, 8-state):
-PPPHHHHHHHHHHHHHHHHHHHHHHHHHHHHHHHHHHHHHHHH--SSPPHHHHHHHHHHHTS-GGG--HHHHHHHHH--

Solvent-accessible surface area (backbone atoms only — not comparable to full-atom values): 4801 Å² total; per-residue (Å²): 135,85,80,49,74,69,55,54,55,51,50,53,53,51,51,52,52,52,46,49,64,59,47,46,57,55,51,52,54,50,49,54,54,49,55,50,54,49,50,55,49,54,78,75,5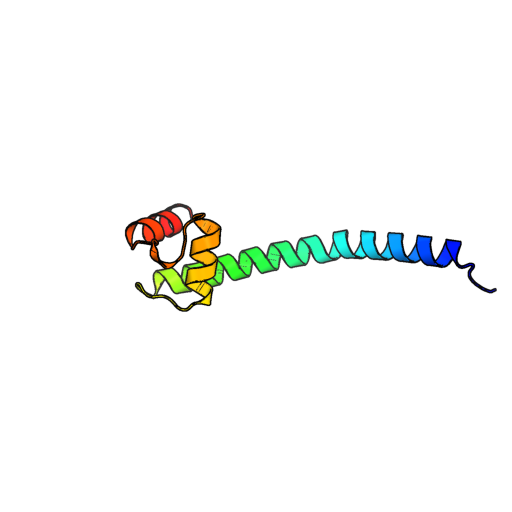5,62,88,83,62,57,70,69,54,35,55,50,49,18,66,73,69,74,43,62,62,92,73,66,49,74,69,58,53,51,51,62,61,69,80,108

Mean predicted aligned error: 4.75 Å